Protein AF-A0AAW3TRU4-F1 (afdb_monomer_lite)

pLDDT: mean 73.35, std 15.56, range [35.78, 97.56]

Secondary structure (DSSP, 8-state):
-HHHHHHHHHHHHHHHHHHHHHHHHHHHHHHHHHHT-S-----TT---HHHHHHHHHHHHHHHHHHHHHS-HHHHTT-S----------

Organism: NCBI:txid93063

Sequence (89 aa):
MRDTQQTMQRIKVGVIGLVAVVMLIAIATAILGSATREKPIATAGSAQADVVANIAMTNAGAAAAADASGEPLAELGVAPATGNAQAAR

Radius of gyration: 35.38 Å; chains: 1; bounding box: 94×29×71 Å

Foldseek 3Di:
DVVVVVVVVVVVVVVVVVVVVVVVVVVVCCVVVVVVPPPPPCPVPNDDPVVVVVVVVVVVVVVVVCVVPDHVCVVVVNDDDPDPDVDDD

Structure (mmCIF, N/CA/C/O backbone):
data_AF-A0AAW3TRU4-F1
#
_entry.id   AF-A0AAW3TRU4-F1
#
loop_
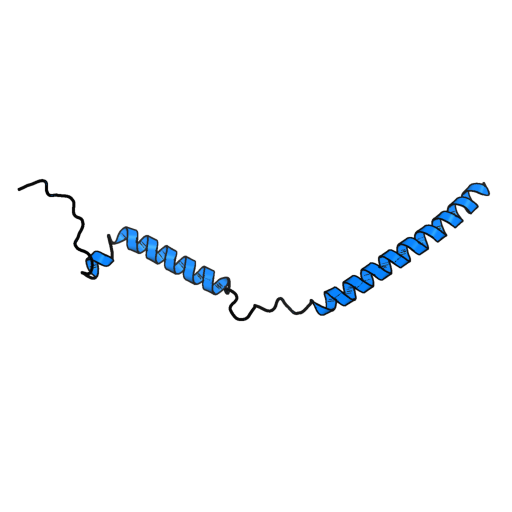_atom_site.group_PDB
_atom_site.id
_atom_site.type_symbol
_atom_site.label_atom_id
_atom_site.label_alt_id
_atom_site.label_comp_id
_atom_site.label_asym_id
_atom_site.label_entity_id
_atom_site.label_seq_id
_atom_site.pdbx_PDB_ins_code
_atom_site.Cartn_x
_atom_site.Cartn_y
_atom_site.Cartn_z
_atom_site.occupancy
_atom_site.B_iso_or_equiv
_atom_site.auth_seq_id
_atom_site.auth_comp_id
_atom_site.auth_asym_id
_atom_site.auth_atom_id
_atom_site.pdbx_PDB_model_num
ATOM 1 N N . MET A 1 1 ? 26.077 -6.515 -36.469 1.00 60.16 1 MET A N 1
ATOM 2 C CA . MET A 1 1 ? 25.875 -7.487 -35.362 1.00 60.16 1 MET A CA 1
ATOM 3 C C . MET A 1 1 ? 26.669 -7.160 -34.087 1.00 60.16 1 MET A C 1
ATOM 5 O O . MET A 1 1 ? 26.236 -7.587 -33.026 1.00 60.16 1 MET A O 1
ATOM 9 N N . ARG A 1 2 ? 27.787 -6.408 -34.128 1.00 66.25 2 ARG A N 1
ATOM 10 C CA . ARG A 1 2 ? 28.543 -6.024 -32.911 1.00 66.25 2 ARG A CA 1
ATOM 11 C C . ARG A 1 2 ? 27.947 -4.816 -32.167 1.00 66.25 2 ARG A C 1
ATOM 13 O O . ARG A 1 2 ? 28.027 -4.763 -30.946 1.00 66.25 2 ARG A O 1
ATOM 20 N N . ASP A 1 3 ? 27.266 -3.917 -32.872 1.00 70.00 3 ASP A N 1
ATOM 21 C CA . ASP A 1 3 ? 26.678 -2.692 -32.300 1.00 70.00 3 ASP A CA 1
ATOM 22 C C . ASP A 1 3 ? 25.537 -2.980 -31.310 1.00 70.00 3 ASP A C 1
ATOM 24 O O . ASP A 1 3 ? 25.406 -2.330 -30.274 1.00 70.00 3 ASP A O 1
ATOM 28 N N . THR A 1 4 ? 24.747 -4.026 -31.571 1.00 74.56 4 THR A N 1
ATOM 29 C CA . THR A 1 4 ? 23.677 -4.491 -30.673 1.00 74.56 4 THR A CA 1
ATOM 30 C C . THR A 1 4 ? 24.227 -4.977 -29.329 1.00 74.56 4 THR A C 1
ATOM 32 O O . THR A 1 4 ? 23.631 -4.705 -28.290 1.00 74.56 4 THR A O 1
ATOM 35 N N . GLN A 1 5 ? 25.389 -5.642 -29.331 1.00 72.94 5 GLN A N 1
ATOM 36 C CA . GLN A 1 5 ? 26.039 -6.142 -28.114 1.00 72.94 5 GLN A CA 1
ATOM 37 C C . GLN A 1 5 ? 26.560 -5.001 -27.230 1.00 72.94 5 GLN A C 1
ATOM 39 O O . GLN A 1 5 ? 26.386 -5.032 -26.011 1.00 72.94 5 GLN A O 1
ATOM 44 N N . GLN A 1 6 ? 27.129 -3.953 -27.831 1.00 74.56 6 GLN A N 1
ATOM 45 C CA . GLN A 1 6 ? 27.611 -2.787 -27.088 1.00 74.56 6 GLN A CA 1
ATOM 46 C C . GLN A 1 6 ? 26.456 -1.966 -26.491 1.00 74.56 6 GLN A C 1
ATOM 48 O O . GLN A 1 6 ? 26.533 -1.523 -25.342 1.00 74.56 6 GLN A O 1
ATOM 53 N N . THR A 1 7 ? 25.354 -1.813 -27.230 1.00 78.62 7 THR A N 1
ATOM 54 C CA . THR A 1 7 ? 24.130 -1.176 -26.723 1.00 78.62 7 THR A CA 1
ATOM 55 C C . THR A 1 7 ? 23.520 -1.985 -25.575 1.00 78.62 7 THR A C 1
ATOM 57 O O . THR A 1 7 ? 23.209 -1.422 -24.525 1.00 78.62 7 THR A O 1
ATOM 60 N N . MET A 1 8 ? 23.442 -3.315 -25.707 1.00 82.00 8 MET A N 1
ATOM 61 C CA . MET A 1 8 ? 22.968 -4.198 -24.634 1.00 82.00 8 MET A CA 1
ATOM 62 C C . MET A 1 8 ? 23.850 -4.135 -23.382 1.00 82.00 8 MET A C 1
ATOM 64 O O . MET A 1 8 ? 23.317 -4.149 -22.277 1.00 82.00 8 MET A O 1
ATOM 68 N N . GLN A 1 9 ? 25.174 -4.017 -23.510 1.00 79.75 9 GLN A N 1
ATOM 69 C CA . GLN A 1 9 ? 26.066 -3.886 -22.351 1.00 79.75 9 GLN A CA 1
ATOM 70 C C . GLN A 1 9 ? 25.785 -2.625 -21.531 1.00 79.75 9 GLN A C 1
ATOM 72 O O . GLN A 1 9 ? 25.686 -2.702 -20.309 1.00 79.75 9 GLN A O 1
ATOM 77 N N . ARG A 1 10 ? 25.598 -1.477 -22.186 1.00 82.56 10 ARG A N 1
ATOM 78 C CA . ARG A 1 10 ? 25.315 -0.207 -21.495 1.00 82.56 10 ARG A CA 1
ATOM 79 C C . ARG A 1 10 ? 23.961 -0.231 -20.796 1.00 82.56 10 ARG A C 1
ATOM 81 O O . ARG A 1 10 ? 23.854 0.199 -19.650 1.00 82.56 10 ARG A O 1
ATOM 88 N N . ILE A 1 11 ? 22.955 -0.797 -21.461 1.00 88.88 11 ILE A N 1
ATOM 89 C CA . ILE A 1 11 ? 21.621 -0.979 -20.883 1.00 88.88 11 ILE A CA 1
ATOM 90 C C . ILE A 1 11 ? 21.699 -1.895 -19.660 1.00 88.88 11 ILE A C 1
ATOM 92 O O . ILE A 1 11 ? 21.162 -1.549 -18.613 1.00 88.88 11 ILE A O 1
ATOM 96 N N . LYS A 1 12 ? 22.419 -3.022 -19.747 1.00 84.62 12 LYS A N 1
ATOM 97 C CA . LYS A 1 12 ? 22.585 -3.948 -18.615 1.00 84.62 12 LYS A CA 1
ATOM 98 C C . LYS A 1 12 ? 23.197 -3.251 -17.403 1.00 84.62 12 LYS A C 1
ATOM 100 O O . LYS A 1 12 ? 22.683 -3.419 -16.304 1.00 84.62 12 LYS A O 1
ATOM 105 N N . VAL A 1 13 ? 24.236 -2.438 -17.593 1.00 90.06 13 VAL A N 1
ATOM 106 C CA . VAL A 1 13 ? 24.870 -1.700 -16.487 1.00 90.06 13 VAL A CA 1
ATOM 107 C C . VAL A 1 13 ? 23.909 -0.677 -15.871 1.00 90.06 13 VAL A C 1
ATOM 109 O O . VAL A 1 13 ? 23.792 -0.618 -14.649 1.00 90.06 13 VAL A O 1
ATOM 112 N N . GLY A 1 14 ? 23.161 0.067 -16.693 1.00 91.62 14 GLY A N 1
ATOM 113 C CA . GLY A 1 14 ? 22.144 1.002 -16.200 1.00 91.62 14 GLY A CA 1
ATOM 114 C C . GLY A 1 14 ? 21.026 0.311 -15.409 1.00 91.62 14 GLY A C 1
ATOM 115 O O . GLY A 1 14 ? 20.647 0.775 -14.336 1.00 91.62 14 GLY A O 1
ATOM 116 N N . VAL A 1 15 ? 20.545 -0.837 -15.895 1.00 95.94 15 VAL A N 1
ATOM 117 C CA . VAL A 1 15 ? 19.501 -1.630 -15.227 1.00 95.94 15 VAL A CA 1
ATOM 118 C C . VAL A 1 15 ? 19.999 -2.212 -13.905 1.00 95.94 15 VAL A C 1
ATOM 120 O O . VAL A 1 15 ? 19.259 -2.187 -12.929 1.00 95.94 15 VAL A O 1
ATOM 123 N N . ILE A 1 16 ? 21.249 -2.681 -13.829 1.00 95.19 16 ILE A N 1
ATOM 124 C CA . ILE A 1 16 ? 21.835 -3.174 -12.569 1.00 95.19 16 ILE A CA 1
ATOM 125 C C . ILE A 1 16 ? 21.864 -2.058 -11.517 1.00 95.19 16 ILE A C 1
ATOM 127 O O . ILE A 1 16 ? 21.485 -2.293 -10.371 1.00 95.19 16 ILE A O 1
ATOM 131 N N . GLY A 1 17 ? 22.248 -0.839 -11.910 1.00 94.69 17 GLY A N 1
ATOM 132 C CA . GLY A 1 17 ? 22.203 0.326 -11.025 1.00 94.69 17 GLY A CA 1
ATOM 133 C C . GLY A 1 17 ? 20.784 0.637 -10.541 1.00 94.69 17 GLY A C 1
ATOM 134 O O . GLY A 1 17 ? 20.565 0.808 -9.344 1.00 94.69 17 GLY A O 1
ATOM 135 N N . LEU A 1 18 ? 19.803 0.633 -11.449 1.00 96.62 18 LEU A N 1
ATOM 136 C CA . LEU A 1 18 ? 18.397 0.845 -11.096 1.00 96.62 18 LEU A CA 1
ATOM 137 C C . LEU A 1 18 ? 17.882 -0.226 -10.120 1.00 96.62 18 LEU A C 1
ATOM 139 O O . LEU A 1 18 ? 17.250 0.110 -9.122 1.00 96.62 18 LEU A O 1
ATOM 143 N N . VAL A 1 19 ? 18.189 -1.502 -10.369 1.00 97.56 19 VAL A N 1
ATOM 144 C CA . VAL A 1 19 ? 17.818 -2.618 -9.485 1.00 97.56 19 VAL A CA 1
ATOM 145 C C . VAL A 1 19 ? 18.450 -2.454 -8.105 1.00 97.56 19 VAL A C 1
ATOM 147 O O . VAL A 1 19 ? 17.766 -2.656 -7.105 1.00 97.56 19 VAL A O 1
ATOM 150 N N . ALA A 1 20 ? 19.717 -2.041 -8.030 1.00 96.94 20 ALA A N 1
ATOM 151 C CA . ALA A 1 20 ? 20.390 -1.800 -6.758 1.00 96.94 20 ALA A CA 1
ATOM 152 C C . ALA A 1 20 ? 19.696 -0.695 -5.946 1.00 96.94 20 ALA A C 1
ATOM 154 O O . ALA A 1 20 ? 19.451 -0.873 -4.755 1.00 96.94 20 ALA A O 1
ATOM 155 N N . VAL A 1 21 ? 19.316 0.415 -6.587 1.00 96.81 21 VAL A N 1
ATOM 156 C CA . VAL A 1 21 ? 18.596 1.513 -5.919 1.00 96.81 21 VAL A CA 1
ATOM 157 C C . VAL A 1 21 ? 17.220 1.058 -5.435 1.00 96.81 21 VAL A C 1
ATOM 159 O O . VAL A 1 21 ? 16.875 1.287 -4.278 1.00 96.81 21 VAL A O 1
ATOM 162 N N . VAL A 1 22 ? 16.449 0.368 -6.279 1.00 97.38 22 VAL A N 1
ATOM 163 C CA . VAL A 1 22 ? 15.127 -0.161 -5.903 1.00 97.38 22 VAL A CA 1
ATOM 164 C C . VAL A 1 22 ? 15.241 -1.149 -4.740 1.00 97.38 22 VAL A C 1
ATOM 166 O O . VAL A 1 22 ? 14.451 -1.078 -3.800 1.00 97.38 22 VAL A O 1
ATOM 169 N N . MET A 1 23 ? 16.251 -2.023 -4.755 1.00 96.75 23 MET A N 1
ATOM 170 C CA . MET A 1 23 ? 16.519 -2.960 -3.665 1.00 96.75 23 MET A CA 1
ATOM 171 C C . MET A 1 23 ? 16.867 -2.229 -2.363 1.00 96.75 23 MET A C 1
ATOM 173 O O . MET A 1 23 ? 16.345 -2.588 -1.310 1.00 96.75 23 MET A O 1
ATOM 177 N N . LEU A 1 24 ? 17.696 -1.180 -2.414 1.00 96.88 24 LEU A N 1
ATOM 178 C CA . LEU A 1 24 ? 18.005 -0.372 -1.230 1.00 96.88 24 LEU A CA 1
ATOM 179 C C . LEU A 1 24 ? 16.763 0.312 -0.654 1.00 96.88 24 LEU A C 1
ATOM 181 O O . LEU A 1 24 ? 16.581 0.304 0.561 1.00 96.88 24 LEU A O 1
ATOM 185 N N . ILE A 1 25 ? 15.888 0.853 -1.506 1.00 95.56 25 ILE A N 1
ATOM 186 C CA . ILE A 1 25 ? 14.615 1.442 -1.069 1.00 95.56 25 ILE A CA 1
ATOM 187 C C . ILE A 1 25 ? 13.747 0.371 -0.405 1.00 95.56 25 ILE A C 1
ATOM 189 O O . ILE A 1 25 ? 13.250 0.586 0.697 1.00 95.56 25 ILE A O 1
ATOM 193 N N . ALA A 1 26 ? 13.609 -0.802 -1.028 1.00 94.50 26 ALA A N 1
ATOM 194 C CA . ALA A 1 26 ? 12.838 -1.905 -0.468 1.00 94.50 26 ALA A CA 1
ATOM 195 C C . ALA A 1 26 ? 13.368 -2.319 0.915 1.00 94.50 26 ALA A C 1
ATOM 197 O O . ALA A 1 26 ? 12.588 -2.418 1.860 1.00 94.50 26 ALA A O 1
ATOM 198 N N . ILE A 1 27 ? 14.686 -2.467 1.074 1.00 93.88 27 ILE A N 1
ATOM 199 C CA . ILE A 1 27 ? 15.314 -2.773 2.367 1.00 93.88 27 ILE A CA 1
ATOM 200 C C . ILE A 1 27 ? 15.038 -1.659 3.386 1.00 93.88 27 ILE A C 1
ATOM 202 O O . ILE A 1 27 ? 14.641 -1.955 4.510 1.00 93.88 27 ILE A O 1
ATOM 206 N N . ALA A 1 28 ? 15.178 -0.387 3.007 1.00 92.19 28 ALA A N 1
ATOM 207 C CA . ALA A 1 28 ? 14.885 0.737 3.895 1.00 92.19 28 ALA A CA 1
ATOM 208 C C . ALA A 1 28 ? 13.418 0.735 4.361 1.00 92.19 28 ALA A C 1
ATOM 210 O O . ALA A 1 28 ? 13.147 0.886 5.553 1.00 92.19 28 ALA A O 1
ATOM 211 N N . THR A 1 29 ? 12.471 0.486 3.447 1.00 87.94 29 THR A N 1
ATOM 212 C CA . THR A 1 29 ? 11.045 0.354 3.790 1.00 87.94 29 THR A CA 1
ATOM 213 C C . THR A 1 29 ? 10.764 -0.873 4.650 1.00 87.94 29 THR A C 1
ATOM 215 O O . THR A 1 29 ? 9.919 -0.806 5.537 1.00 87.94 29 THR A O 1
ATOM 218 N N . ALA A 1 30 ? 11.484 -1.979 4.441 1.00 84.81 30 ALA A N 1
ATOM 219 C CA . ALA A 1 30 ? 11.343 -3.184 5.243 1.00 84.81 30 ALA A CA 1
ATOM 220 C C . ALA A 1 30 ? 11.848 -2.959 6.670 1.00 84.81 30 ALA A C 1
ATOM 222 O O . ALA A 1 30 ? 11.168 -3.352 7.610 1.00 84.81 30 ALA A O 1
ATOM 223 N N . ILE A 1 31 ? 12.982 -2.278 6.850 1.00 84.06 31 ILE A N 1
ATOM 224 C CA . ILE A 1 31 ? 13.501 -1.916 8.174 1.00 84.06 31 ILE A CA 1
ATOM 225 C C . ILE A 1 31 ? 12.504 -0.994 8.886 1.00 84.06 31 ILE A C 1
ATOM 227 O O . ILE A 1 31 ? 12.055 -1.321 9.984 1.00 84.06 31 ILE A O 1
ATOM 231 N N . LEU A 1 32 ? 12.081 0.095 8.236 1.00 74.00 32 LEU A N 1
ATOM 232 C CA . LEU A 1 32 ? 11.143 1.056 8.819 1.00 74.00 32 LEU A CA 1
ATOM 233 C C . LEU A 1 32 ? 9.767 0.431 9.122 1.00 74.00 32 LEU A C 1
ATOM 235 O O . LEU A 1 32 ? 9.231 0.610 10.208 1.00 74.00 32 LEU A O 1
ATOM 239 N N . GLY A 1 33 ? 9.215 -0.358 8.198 1.00 65.19 33 GLY A N 1
ATOM 240 C CA . GLY A 1 33 ? 7.923 -1.028 8.365 1.00 65.19 33 GLY A CA 1
ATOM 241 C C . GLY A 1 33 ? 7.959 -2.228 9.314 1.00 65.19 33 GLY A C 1
ATOM 242 O O . GLY A 1 33 ? 6.957 -2.524 9.960 1.00 65.19 33 GLY A O 1
ATOM 243 N N . SER A 1 34 ? 9.099 -2.914 9.449 1.00 60.53 34 SER A N 1
ATOM 244 C CA . SER A 1 34 ? 9.259 -3.998 10.430 1.00 60.53 34 SER A CA 1
ATOM 245 C C . SER A 1 34 ? 9.238 -3.485 11.869 1.00 60.53 34 SER A C 1
ATOM 247 O O . SER A 1 34 ? 8.695 -4.168 12.733 1.00 60.53 34 SER A O 1
ATOM 249 N N . ALA A 1 35 ? 9.716 -2.259 12.109 1.00 57.09 35 ALA A N 1
ATOM 250 C CA . ALA A 1 35 ? 9.594 -1.585 13.399 1.00 57.09 35 ALA A CA 1
ATOM 251 C C . ALA A 1 35 ? 8.147 -1.146 13.714 1.00 57.09 35 ALA A C 1
ATOM 253 O O . ALA A 1 35 ? 7.797 -0.968 14.873 1.00 57.09 35 ALA A O 1
ATOM 254 N N . THR A 1 36 ? 7.282 -1.021 12.700 1.00 56.97 36 THR A N 1
ATOM 255 C CA . THR A 1 36 ? 5.848 -0.691 12.844 1.00 56.97 36 THR A CA 1
ATOM 256 C C . THR A 1 36 ? 4.937 -1.926 12.771 1.00 56.97 36 THR A C 1
ATOM 258 O O . THR A 1 36 ? 3.718 -1.803 12.822 1.00 56.97 36 THR A O 1
ATOM 261 N N . ARG A 1 37 ? 5.488 -3.151 12.751 1.00 53.25 37 ARG A N 1
ATOM 262 C CA . ARG A 1 37 ? 4.712 -4.374 13.058 1.00 53.25 37 ARG A CA 1
ATOM 263 C C . ARG A 1 37 ? 4.452 -4.543 14.557 1.00 53.25 37 ARG A C 1
ATOM 265 O O . ARG A 1 37 ? 4.218 -5.655 15.029 1.00 53.25 37 ARG A O 1
ATOM 272 N N . GLU A 1 38 ? 4.415 -3.456 15.315 1.00 54.84 38 GLU A N 1
ATOM 273 C CA . GLU A 1 38 ? 3.603 -3.465 16.517 1.00 54.84 38 GLU A CA 1
ATOM 274 C C . GLU A 1 38 ? 2.157 -3.646 16.053 1.00 54.84 38 GLU A C 1
ATOM 276 O O . GLU A 1 38 ? 1.561 -2.760 15.440 1.00 54.84 38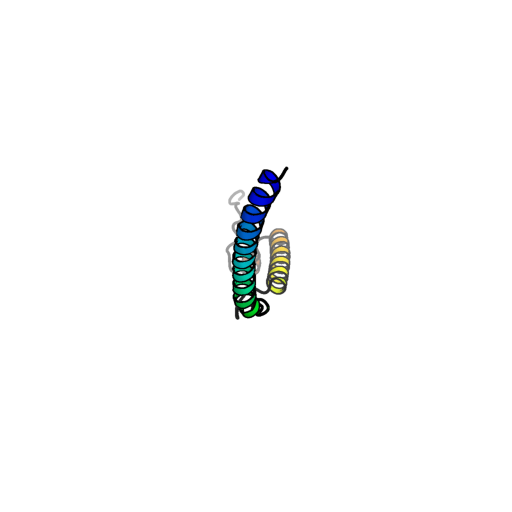 GLU A O 1
ATOM 281 N N . LYS A 1 39 ? 1.640 -4.869 16.256 1.00 52.34 39 LYS A N 1
ATOM 282 C CA . LYS A 1 39 ? 0.213 -5.224 16.233 1.00 52.34 39 LYS A CA 1
ATOM 283 C C . LYS A 1 39 ? -0.567 -3.966 16.598 1.00 52.34 39 LYS A C 1
ATOM 285 O O . LYS A 1 39 ? -0.270 -3.494 17.694 1.00 52.34 39 LYS A O 1
ATOM 290 N N . PRO A 1 40 ? -1.449 -3.417 15.727 1.00 54.75 40 PRO 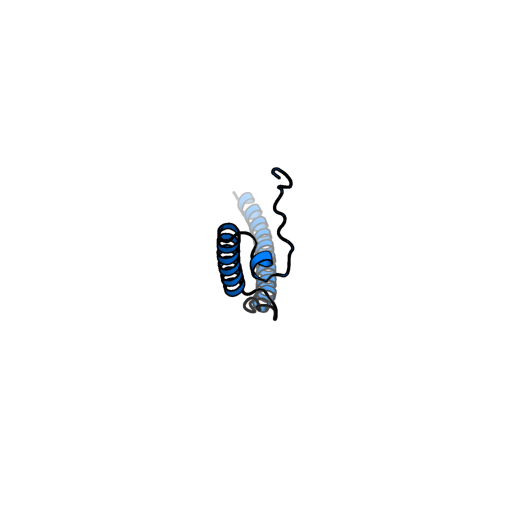A N 1
ATOM 291 C CA . PRO A 1 40 ? -2.051 -2.104 15.929 1.00 54.75 40 PRO A CA 1
ATOM 292 C C . PRO A 1 40 ? -2.437 -2.006 17.391 1.00 54.75 40 PRO A C 1
ATOM 294 O O . PRO A 1 40 ? -3.295 -2.762 17.854 1.00 54.75 40 PRO A O 1
ATOM 297 N N . ILE A 1 41 ? -1.662 -1.216 18.139 1.00 57.16 41 ILE A N 1
ATOM 298 C CA . ILE A 1 41 ? -1.882 -1.038 19.562 1.00 57.16 41 ILE A CA 1
ATOM 299 C C . ILE A 1 41 ? -3.285 -0.480 19.603 1.00 57.16 41 ILE A C 1
ATOM 301 O O . ILE A 1 41 ? -3.518 0.630 19.124 1.00 57.16 41 ILE A O 1
ATOM 305 N N . ALA A 1 42 ? -4.232 -1.292 20.072 1.00 57.75 42 ALA A N 1
ATOM 306 C CA . ALA A 1 42 ? -5.526 -0.791 20.470 1.00 57.75 42 ALA A CA 1
ATOM 307 C C . ALA A 1 42 ? -5.190 0.339 21.436 1.00 57.75 42 ALA A C 1
ATOM 309 O O . ALA A 1 42 ? -4.703 0.089 22.539 1.00 57.75 42 ALA A O 1
ATOM 310 N N . THR A 1 43 ? -5.290 1.580 20.955 1.00 59.16 43 THR A N 1
ATOM 311 C CA . THR A 1 43 ? -4.954 2.759 21.741 1.00 59.16 43 THR A CA 1
ATOM 312 C C . THR A 1 43 ? -5.738 2.621 23.033 1.00 59.16 43 THR A C 1
ATOM 314 O O . THR A 1 43 ? -6.919 2.268 22.982 1.00 59.16 43 THR A O 1
ATOM 317 N N . ALA A 1 44 ? -5.103 2.797 24.189 1.00 54.38 44 ALA A N 1
ATOM 318 C CA . ALA A 1 44 ? -5.835 2.776 25.447 1.00 54.38 44 ALA A CA 1
ATOM 319 C C . ALA A 1 44 ? -6.954 3.833 25.356 1.00 54.38 44 ALA A C 1
ATOM 321 O O . ALA A 1 44 ? -6.671 5.008 25.136 1.00 54.38 44 ALA A O 1
ATOM 322 N N . GLY A 1 45 ? -8.218 3.396 25.413 1.00 61.00 45 GLY A N 1
ATOM 323 C CA . GLY A 1 45 ? -9.395 4.243 25.162 1.00 61.00 45 GLY A CA 1
ATOM 324 C C . GLY A 1 45 ? -9.967 4.207 23.735 1.00 61.00 45 GLY A C 1
ATOM 325 O O . GLY A 1 45 ? -10.948 4.893 23.462 1.00 61.00 45 GLY A O 1
ATOM 326 N N . SER A 1 46 ? -9.409 3.409 22.821 1.00 69.88 46 SER A N 1
ATOM 327 C CA . SER A 1 46 ? -10.017 3.161 21.508 1.00 69.88 46 SER A CA 1
ATOM 328 C C . SER A 1 46 ? -11.340 2.420 21.666 1.00 69.88 46 SER A C 1
ATOM 330 O O . SER A 1 46 ? -11.469 1.481 22.459 1.00 69.88 46 SER A O 1
ATOM 332 N N . ALA A 1 47 ? -12.332 2.866 20.900 1.00 68.31 47 ALA A N 1
ATOM 333 C CA . AL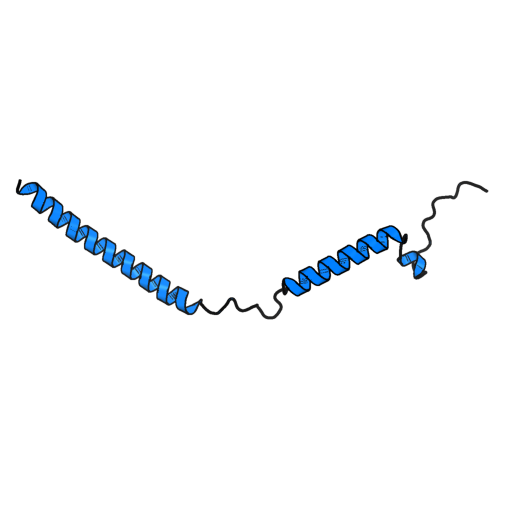A A 1 47 ? -13.656 2.285 20.920 1.00 68.31 47 ALA A CA 1
ATOM 334 C C . ALA A 1 47 ? -13.572 0.825 20.444 1.00 68.31 47 ALA A C 1
ATOM 336 O O . ALA A 1 47 ? -13.234 0.548 19.292 1.00 68.31 47 ALA A O 1
ATOM 337 N N . GLN A 1 48 ? -13.831 -0.116 21.354 1.00 81.00 48 GLN A N 1
ATOM 338 C CA . GLN A 1 48 ? -13.860 -1.539 21.036 1.00 81.00 48 GLN A CA 1
ATOM 339 C C . GLN A 1 48 ? -15.062 -1.789 20.126 1.00 81.00 48 GLN A C 1
ATOM 341 O O . GLN A 1 48 ? -16.198 -1.631 20.568 1.00 81.00 48 GLN A O 1
ATOM 346 N N . ALA A 1 49 ? -14.817 -2.150 18.864 1.00 78.62 49 ALA A N 1
ATOM 347 C CA . ALA A 1 49 ? -15.871 -2.285 17.856 1.00 78.62 49 ALA A CA 1
ATOM 348 C C . ALA A 1 49 ? -17.002 -3.225 18.306 1.00 78.62 49 ALA A C 1
ATOM 350 O O . ALA A 1 49 ? -18.167 -2.931 18.066 1.00 78.62 49 ALA A O 1
ATOM 351 N N . ASP A 1 50 ? -16.659 -4.294 19.025 1.00 81.56 50 ASP A N 1
ATOM 352 C CA . ASP A 1 50 ? -17.618 -5.253 19.575 1.00 81.56 50 ASP A CA 1
ATOM 353 C C . ASP A 1 50 ? -18.492 -4.642 20.687 1.00 81.56 50 ASP A C 1
ATOM 355 O O . ASP A 1 50 ? -19.716 -4.745 20.671 1.00 81.56 50 ASP A O 1
ATOM 359 N N . VAL A 1 51 ? -17.880 -3.884 21.603 1.00 83.06 51 VAL A N 1
ATOM 360 C CA . VAL A 1 51 ? -18.602 -3.173 22.670 1.00 83.06 51 VAL A CA 1
ATOM 361 C C . VAL A 1 51 ? -19.502 -2.083 22.084 1.00 83.06 51 VAL A C 1
ATOM 363 O O . VAL A 1 51 ? -20.650 -1.946 22.497 1.00 83.06 51 VAL A O 1
ATOM 366 N N . VAL A 1 52 ? -19.014 -1.328 21.095 1.00 85.31 52 VAL A N 1
ATOM 367 C CA . VAL A 1 52 ? -19.799 -0.288 20.410 1.00 85.31 52 VAL A CA 1
ATOM 368 C C . VAL A 1 52 ? -20.957 -0.900 19.628 1.00 85.31 52 VAL A C 1
ATOM 370 O O . VAL A 1 52 ? -22.064 -0.374 19.700 1.00 85.31 52 VAL A O 1
ATOM 373 N N . ALA A 1 53 ? -20.740 -2.013 18.922 1.00 85.75 53 ALA A N 1
ATOM 374 C CA . ALA A 1 53 ? -21.797 -2.723 18.210 1.00 85.75 53 ALA A CA 1
ATOM 375 C C . ALA A 1 53 ? -22.870 -3.244 19.178 1.00 85.75 53 ALA A C 1
ATOM 377 O O . ALA A 1 53 ? -24.062 -3.071 18.925 1.00 85.75 53 ALA A O 1
ATOM 378 N N . ASN A 1 54 ? -22.459 -3.799 20.322 1.00 87.62 54 ASN A N 1
ATOM 379 C CA . ASN A 1 54 ? -23.375 -4.263 21.359 1.00 87.62 54 ASN A CA 1
ATOM 380 C C . ASN A 1 54 ? -24.186 -3.113 21.990 1.00 87.62 54 ASN A C 1
ATOM 382 O O . ASN A 1 54 ? -25.400 -3.231 22.165 1.00 87.62 54 ASN A O 1
ATOM 386 N N . ILE A 1 55 ? -23.547 -1.976 22.286 1.00 87.00 55 ILE A N 1
ATOM 387 C CA . ILE A 1 55 ? -24.233 -0.773 22.787 1.00 87.00 55 ILE A CA 1
ATOM 388 C C . ILE A 1 55 ? -25.200 -0.225 21.731 1.00 87.00 55 ILE A C 1
ATOM 390 O O . ILE A 1 55 ? -26.343 0.087 22.054 1.00 87.00 55 ILE A O 1
ATOM 394 N N . ALA A 1 56 ? -24.784 -0.141 20.466 1.00 87.81 56 ALA A N 1
ATOM 395 C CA . ALA A 1 56 ? -25.627 0.347 19.378 1.00 87.81 56 ALA A CA 1
ATOM 396 C C . ALA A 1 56 ? -26.861 -0.543 19.164 1.00 87.81 56 ALA A C 1
ATOM 398 O O . ALA A 1 56 ? -27.965 -0.024 19.013 1.00 87.81 56 ALA A O 1
ATOM 399 N N . MET A 1 57 ? -26.699 -1.868 19.214 1.00 87.88 57 MET A N 1
ATOM 400 C CA . MET A 1 57 ? -27.808 -2.819 19.120 1.00 87.88 57 MET A CA 1
ATOM 401 C C . MET A 1 57 ? -28.770 -2.689 20.306 1.00 87.88 57 MET A C 1
ATOM 403 O O . MET A 1 57 ? -29.984 -2.640 20.111 1.00 87.88 57 MET A O 1
ATOM 407 N N . THR A 1 58 ? -28.233 -2.572 21.523 1.00 86.25 58 THR A N 1
ATOM 408 C CA . THR A 1 58 ? -2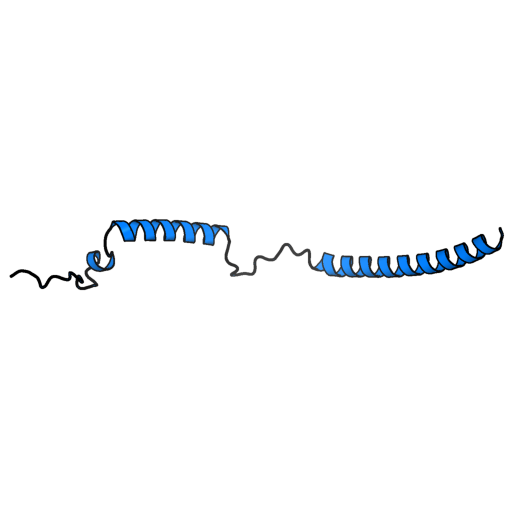9.033 -2.382 22.742 1.00 86.25 58 THR A CA 1
ATOM 409 C C . THR A 1 58 ? -29.834 -1.081 22.677 1.00 86.25 58 THR A C 1
ATOM 411 O O . THR A 1 58 ? -31.035 -1.080 22.935 1.00 86.25 58 THR A O 1
ATOM 414 N N . ASN A 1 59 ? -29.201 0.019 22.263 1.00 84.88 59 ASN A N 1
ATOM 415 C CA . ASN A 1 59 ? -29.853 1.320 22.130 1.00 84.88 59 ASN A CA 1
ATOM 416 C C . ASN A 1 59 ? -30.897 1.335 21.011 1.00 84.88 59 ASN A C 1
ATOM 418 O O . ASN A 1 59 ? -31.950 1.938 21.182 1.00 84.88 59 ASN A O 1
ATOM 422 N N . ALA A 1 60 ? -30.642 0.662 19.887 1.00 82.50 60 ALA A N 1
ATOM 423 C CA . ALA A 1 60 ? -31.622 0.532 18.812 1.00 82.50 60 ALA A CA 1
ATOM 424 C C . ALA A 1 60 ? -32.859 -0.259 19.268 1.00 82.50 60 ALA A C 1
ATOM 426 O O . ALA A 1 60 ? -33.984 0.142 18.979 1.00 82.50 60 ALA A O 1
ATOM 427 N N . GLY A 1 61 ? -32.662 -1.336 20.036 1.00 80.75 61 GLY A N 1
ATOM 428 C CA . GLY A 1 61 ? -33.758 -2.079 20.659 1.00 80.75 61 GLY A CA 1
ATOM 429 C C . GLY A 1 61 ? -34.530 -1.242 21.682 1.00 80.75 61 GLY A C 1
ATOM 430 O O . GLY A 1 61 ? -35.758 -1.253 21.682 1.00 80.75 61 GLY A O 1
ATOM 431 N N . ALA A 1 62 ? -33.826 -0.463 22.507 1.00 73.00 62 ALA A N 1
ATOM 432 C CA . ALA A 1 62 ? -34.439 0.442 23.476 1.00 73.00 62 ALA A CA 1
ATOM 433 C C . ALA A 1 62 ? -35.211 1.592 22.806 1.00 73.00 62 ALA A C 1
ATOM 435 O O . ALA A 1 62 ? -36.288 1.949 23.269 1.00 73.00 62 ALA A O 1
ATOM 436 N N . ALA A 1 63 ? -34.705 2.138 21.697 1.00 70.56 63 ALA A N 1
ATOM 437 C CA . ALA A 1 63 ? -35.389 3.166 20.917 1.00 70.56 63 ALA A CA 1
ATOM 438 C C . ALA A 1 63 ? -36.655 2.617 20.242 1.00 70.56 63 ALA A C 1
ATOM 440 O O . ALA A 1 63 ? -37.701 3.253 20.303 1.00 70.56 63 ALA A O 1
ATOM 441 N N . ALA A 1 64 ? -36.591 1.408 19.674 1.00 69.75 64 ALA A N 1
ATOM 442 C CA . ALA A 1 64 ? -37.761 0.737 19.108 1.00 69.75 64 ALA A CA 1
ATOM 443 C C . ALA A 1 64 ? -38.819 0.397 20.176 1.00 69.75 64 ALA A C 1
ATOM 445 O O . ALA A 1 64 ? -40.015 0.471 19.907 1.00 69.75 64 ALA A O 1
ATOM 446 N N . ALA A 1 65 ? -38.391 0.056 21.396 1.00 64.88 65 ALA A N 1
ATOM 447 C CA . ALA A 1 65 ? -39.290 -0.144 22.530 1.00 64.88 65 ALA A CA 1
ATOM 448 C C . ALA A 1 65 ? -39.886 1.179 23.052 1.00 64.88 65 ALA A C 1
ATOM 450 O O . ALA A 1 65 ? -41.053 1.215 23.428 1.00 64.88 65 ALA A O 1
ATOM 451 N N . ALA A 1 66 ? -39.121 2.274 23.039 1.00 62.41 66 ALA A N 1
ATOM 452 C CA . ALA A 1 66 ? -39.593 3.594 23.459 1.00 62.41 66 ALA A CA 1
ATOM 453 C C . ALA A 1 66 ? -40.658 4.177 22.512 1.00 62.41 66 ALA A C 1
ATOM 455 O O . ALA A 1 66 ? -41.601 4.811 22.982 1.00 62.41 66 ALA A O 1
ATOM 456 N N . ASP A 1 67 ? -40.542 3.920 21.206 1.00 62.53 67 ASP A N 1
ATOM 457 C CA . ASP A 1 67 ? -41.545 4.309 20.201 1.00 62.53 67 ASP A CA 1
ATOM 458 C C . ASP A 1 67 ? -42.854 3.505 20.350 1.00 62.53 67 ASP A C 1
ATOM 460 O O . ASP A 1 67 ? -43.938 3.984 20.022 1.00 62.53 67 ASP A O 1
ATOM 464 N N . ALA A 1 68 ? -42.771 2.283 20.892 1.00 62.78 68 ALA A N 1
ATOM 465 C CA . ALA A 1 68 ? -43.926 1.423 21.143 1.00 62.78 68 ALA A CA 1
ATOM 466 C C . ALA A 1 68 ? -44.668 1.746 22.456 1.00 62.78 68 ALA A C 1
ATOM 468 O O . ALA A 1 68 ? -45.869 1.487 22.544 1.00 62.78 68 ALA A O 1
ATOM 469 N N . SER A 1 69 ? -43.977 2.297 23.463 1.00 63.28 69 SER A N 1
ATOM 470 C CA . SER A 1 69 ? -44.539 2.538 24.804 1.00 63.28 69 SER A CA 1
ATOM 471 C C . SER A 1 69 ? -45.047 3.962 25.052 1.00 63.28 69 SER A C 1
ATOM 473 O O . SER A 1 69 ? -45.648 4.194 26.090 1.00 63.28 69 SER A O 1
ATOM 475 N N . GLY A 1 70 ? -44.867 4.904 24.118 1.00 62.06 70 GLY A N 1
ATOM 476 C CA . GLY A 1 70 ? -45.418 6.260 24.238 1.00 62.06 70 GLY A CA 1
ATOM 477 C C . GLY A 1 70 ? -44.821 7.060 25.405 1.00 62.06 70 GLY A C 1
ATOM 478 O O . GLY A 1 70 ? -45.354 7.080 26.504 1.00 62.06 70 GLY A O 1
ATOM 479 N N . GLU A 1 71 ? -43.724 7.769 25.131 1.00 69.75 71 GLU A N 1
ATOM 480 C CA . GLU A 1 71 ? -43.101 8.774 26.010 1.00 69.75 71 GLU A CA 1
ATOM 481 C C . GLU A 1 71 ? -42.724 8.272 27.428 1.00 69.75 71 GLU A C 1
ATOM 483 O O . GLU A 1 71 ? -43.371 8.622 28.416 1.00 69.75 71 GLU A O 1
ATOM 488 N N . PRO A 1 72 ? -41.592 7.553 27.590 1.00 68.62 72 PRO A N 1
ATOM 489 C CA . PRO A 1 72 ? -41.141 7.012 28.887 1.00 68.62 72 PRO A CA 1
ATOM 490 C C . PRO A 1 72 ? -40.904 8.078 29.976 1.00 68.62 72 PRO A C 1
ATOM 492 O O . PRO A 1 72 ? -40.828 7.768 31.162 1.00 68.62 72 PRO A O 1
ATOM 495 N N . LEU A 1 73 ? -40.800 9.357 29.602 1.00 65.94 73 LEU A N 1
ATOM 496 C CA . LEU A 1 73 ? -40.705 10.482 30.539 1.00 65.94 73 LEU A CA 1
ATOM 497 C C . LEU A 1 73 ? -42.054 10.824 31.201 1.00 65.94 73 LEU A C 1
ATOM 499 O O . LEU A 1 73 ? -42.073 11.384 32.299 1.00 65.94 73 LEU A O 1
ATOM 503 N N . ALA A 1 74 ? -43.172 10.471 30.563 1.00 67.38 74 ALA A N 1
ATOM 504 C CA . ALA A 1 74 ? -44.509 10.594 31.132 1.00 67.38 74 ALA A CA 1
ATOM 505 C C . ALA A 1 74 ? -44.777 9.480 32.160 1.00 67.38 74 ALA A C 1
ATOM 507 O O . ALA A 1 74 ? -45.340 9.753 33.219 1.00 67.38 74 ALA A O 1
ATOM 508 N N . GLU A 1 75 ? -44.294 8.256 31.911 1.00 67.00 75 GLU A N 1
ATOM 509 C CA . GLU A 1 75 ? -44.377 7.137 32.867 1.00 67.00 75 GLU A CA 1
ATOM 510 C C . GLU A 1 75 ? -43.530 7.368 34.128 1.00 67.00 75 GLU A C 1
ATOM 512 O O . GLU A 1 75 ? -43.922 6.980 35.227 1.00 67.00 75 GLU A O 1
ATOM 517 N N . LEU A 1 76 ? -42.392 8.057 33.993 1.00 71.75 76 LEU A N 1
ATOM 518 C CA . LEU A 1 76 ? -41.561 8.474 35.127 1.00 71.75 76 LEU A CA 1
ATOM 519 C C . LEU A 1 76 ? -42.136 9.685 35.888 1.00 71.75 76 LEU A C 1
ATOM 521 O O . LEU A 1 76 ? -41.556 10.110 36.887 1.00 71.75 76 LEU A O 1
ATOM 525 N N . GLY A 1 77 ? -43.260 10.252 35.432 1.00 68.88 77 GLY A N 1
ATOM 526 C CA . GLY A 1 77 ? -43.936 11.389 36.062 1.00 68.88 77 GLY A CA 1
ATOM 527 C C . GLY A 1 77 ? -43.174 12.715 35.959 1.00 68.88 77 GLY A C 1
ATOM 528 O O . GLY A 1 77 ? -43.512 13.664 36.665 1.00 68.88 77 GLY A O 1
ATOM 529 N N . VAL A 1 78 ? -42.139 12.791 35.112 1.00 69.06 78 VAL A N 1
ATOM 530 C CA . VAL A 1 78 ? -41.241 13.957 35.014 1.00 69.06 78 VAL A CA 1
ATOM 531 C C . VAL A 1 78 ? -41.647 14.950 33.920 1.00 69.06 78 VAL A C 1
ATOM 533 O O . VAL A 1 78 ? -41.130 16.065 33.898 1.00 69.06 78 VAL A O 1
ATOM 536 N N . ALA A 1 79 ? -42.579 14.583 33.035 1.00 63.88 79 ALA A N 1
ATOM 537 C CA . ALA A 1 79 ? -43.111 15.455 31.989 1.00 63.88 79 ALA A CA 1
ATOM 538 C C . ALA A 1 79 ? -44.645 15.586 32.104 1.00 63.88 79 ALA A C 1
ATOM 540 O O . ALA A 1 79 ? -45.335 14.567 32.181 1.00 63.88 79 ALA A O 1
ATOM 541 N N . PRO A 1 80 ? -45.213 16.809 32.093 1.00 59.78 80 PRO A N 1
ATOM 542 C CA . PRO A 1 80 ? -46.648 16.996 31.904 1.00 59.78 80 PRO A CA 1
ATOM 543 C C . PRO A 1 80 ? -47.036 16.466 30.519 1.00 59.78 80 PRO A C 1
ATOM 545 O O . PRO A 1 80 ? -46.443 16.882 29.525 1.00 59.78 80 PRO A O 1
ATOM 548 N N . ALA A 1 81 ? -48.014 15.560 30.445 1.00 57.50 81 ALA A N 1
ATOM 549 C CA . ALA A 1 81 ? -48.464 14.983 29.181 1.00 57.50 81 ALA A CA 1
ATOM 550 C C . ALA A 1 81 ? -48.900 16.089 28.206 1.00 57.50 81 ALA A C 1
ATOM 552 O O . ALA A 1 81 ? -49.858 16.820 28.475 1.00 57.50 81 ALA A O 1
ATOM 553 N N . THR A 1 82 ? -48.236 16.205 27.054 1.00 58.22 82 THR A N 1
ATOM 554 C CA . THR A 1 82 ? -48.687 17.070 25.956 1.00 58.22 82 THR A CA 1
ATOM 555 C C . THR A 1 82 ? -49.802 16.375 25.181 1.00 58.22 82 THR A C 1
ATOM 557 O O . THR A 1 82 ? -49.661 16.014 24.017 1.00 58.22 82 THR A O 1
ATOM 560 N N . GLY A 1 83 ? -50.937 16.167 25.848 1.00 50.22 83 GLY A N 1
ATOM 561 C CA . GLY A 1 83 ? -52.190 15.840 25.187 1.00 50.22 83 GLY A CA 1
ATOM 562 C C . GLY A 1 83 ? -52.805 17.115 24.620 1.00 50.22 83 GLY A C 1
ATOM 563 O O . GLY A 1 83 ? -53.402 17.897 25.360 1.00 50.22 83 GLY A O 1
ATOM 564 N N . ASN A 1 84 ? -52.701 17.337 23.310 1.00 48.75 84 ASN A N 1
ATOM 565 C CA . ASN A 1 84 ? -53.523 18.356 22.658 1.00 48.75 84 ASN A CA 1
ATOM 566 C C . ASN A 1 84 ? -54.981 17.872 22.579 1.00 48.75 84 ASN A C 1
ATOM 568 O O . ASN A 1 84 ? -55.353 17.230 21.602 1.00 48.75 84 ASN A O 1
ATOM 572 N N . ALA A 1 85 ? -55.785 18.194 23.601 1.00 44.12 85 ALA A N 1
ATOM 573 C CA . ALA A 1 85 ? -57.216 18.532 23.516 1.00 44.12 85 ALA A CA 1
ATOM 574 C C . ALA A 1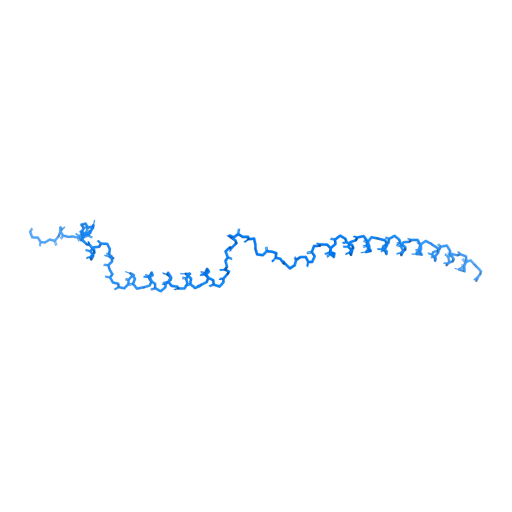 85 ? -57.766 18.810 24.941 1.00 44.12 85 ALA A C 1
ATOM 576 O O . ALA A 1 85 ? -57.933 17.885 25.719 1.00 44.12 85 ALA A O 1
ATOM 577 N N . GLN A 1 86 ? -58.143 20.007 25.404 1.00 48.78 86 GLN A N 1
ATOM 578 C CA . GLN A 1 86 ? -58.431 21.278 24.729 1.00 48.78 86 GLN A CA 1
ATOM 579 C C . GLN A 1 86 ? -59.157 21.120 23.386 1.00 48.78 86 GLN A C 1
ATOM 581 O O . GLN A 1 86 ? -58.857 21.805 22.421 1.00 48.78 86 GLN A O 1
ATOM 586 N N . ALA A 1 87 ? -60.096 20.176 23.324 1.00 48.81 87 ALA A N 1
ATOM 587 C CA . ALA A 1 87 ? -61.150 20.099 22.314 1.00 48.81 87 ALA A CA 1
ATOM 588 C C . ALA A 1 87 ? -62.221 19.100 22.789 1.00 48.81 87 ALA A C 1
ATOM 590 O O . ALA A 1 87 ? -62.326 18.014 22.236 1.00 48.81 87 ALA A O 1
ATOM 591 N N . ALA A 1 88 ? -62.942 19.456 23.861 1.00 42.25 88 ALA A N 1
ATOM 592 C CA . ALA A 1 88 ? -64.293 19.000 24.246 1.00 42.25 88 ALA A CA 1
ATOM 593 C C . ALA A 1 88 ? -64.448 18.887 25.774 1.00 42.25 88 ALA A C 1
ATOM 595 O O . ALA A 1 88 ? -64.457 17.784 26.316 1.00 42.25 88 ALA A O 1
ATOM 596 N N . ARG A 1 89 ? -64.617 20.017 26.467 1.00 35.78 89 ARG A N 1
ATOM 597 C CA . ARG A 1 89 ? -65.844 20.310 27.228 1.00 35.78 89 ARG A CA 1
ATOM 598 C C . ARG A 1 89 ? -65.833 21.730 27.768 1.00 35.78 89 ARG A C 1
ATOM 600 O O . ARG A 1 89 ? -64.752 22.167 28.211 1.00 35.78 89 ARG A O 1
#